Protein AF-A0A6A5W664-F1 (afdb_monomer)

Foldseek 3Di:
DDDDDDPPPPVVVVVVVVPPPPDDDDDDDDDDPPPPPPDDDADWDWDDDPDPPDDGDTDRDQPACDPVRRNDDDDAAQVFLVVLLVVLLVVLVVQVVDPVSPPDAAEGEGHQQAQVSQVSSVVSRHPHYDDDVNCVVVNPVSVVRNVVVVVVVVVVD

Organism: NCBI:txid1392246

Mean predicted aligned error: 16.08 Å

Nearest PDB structures (foldseek):
  5ksw-assembly1_A  TM=7.697E-01  e=9.340E-05  Lactococcus lactis
  3zws-assembly1_A  TM=8.652E-01  e=6.036E-04  Homo sapiens
  5ue9-assembly1_A  TM=7.724E-01  e=1.592E-04  Lactococcus lactis subsp. lactis
  1ep3-assembly1_A  TM=8.061E-01  e=7.880E-04  Lactococcus lactis
  1ep2-assembly1_A-2  TM=7.799E-01  e=1.640E-03  Lactococcus lactis

InterPro domains:
  IPR005720 Dihydroorotate dehydrogenase, catalytic [PF01180] (70-151)
  IPR013785 Aldolase-type TIM barrel [G3DSA:3.20.20.70] (77-152)
  IPR023359 Dihydroorotate dehydrogenase A, chain A, domain 2 [G3DSA:2.30.26.10] (63-76)
  IPR050074 Dihydroorotate dehydrogenase [PTHR48109] (63-154)

pLDDT: mean 72.1, std 23.87, range [28.38, 98.12]

Sequence (157 aa):
MCSVNSEHRSLFFIAKIQLTIFLIPHSTPRIPLITSSLLLTPTLEKIPPPLPNEKPWEVFHHTLNSANGTGLGGLAGAPLHPLALGNVFTIKGMLFQYSELEHVQIIGVGGAEDAEGYQRMRAVGAAAVGVGTALGRKGVKVFEEIAQVLEQDAQTK

Structure (mmCIF, N/CA/C/O backbone):
data_AF-A0A6A5W664-F1
#
_entry.id   AF-A0A6A5W664-F1
#
loop_
_atom_site.group_PDB
_atom_site.id
_atom_site.type_symbol
_atom_site.label_atom_id
_atom_site.label_alt_id
_atom_site.label_comp_id
_atom_site.label_asym_id
_atom_site.label_entity_id
_atom_site.label_seq_id
_atom_site.pdbx_PDB_ins_code
_atom_site.Cartn_x
_atom_site.Cartn_y
_atom_site.Cartn_z
_atom_site.occupancy
_atom_site.B_iso_or_equiv
_atom_site.auth_seq_id
_atom_site.auth_comp_id
_atom_site.auth_asym_id
_atom_site.auth_atom_id
_atom_site.pdbx_PDB_model_num
ATOM 1 N N . MET A 1 1 ? -20.523 -33.164 -4.844 1.00 34.94 1 MET A N 1
ATOM 2 C CA . MET A 1 1 ? -20.719 -31.813 -4.276 1.00 34.94 1 MET A CA 1
ATOM 3 C C . MET A 1 1 ? -19.508 -30.972 -4.645 1.00 34.94 1 MET A C 1
ATOM 5 O O . MET A 1 1 ? -18.503 -31.039 -3.957 1.00 34.94 1 MET A O 1
ATOM 9 N N . CYS A 1 2 ? -19.578 -30.255 -5.767 1.00 28.38 2 CYS A N 1
ATOM 10 C CA . CYS A 1 2 ? -18.580 -29.259 -6.163 1.00 28.38 2 CYS A CA 1
ATOM 11 C C . CYS A 1 2 ? -19.253 -27.890 -6.055 1.00 28.38 2 CYS A C 1
ATOM 13 O O . CYS A 1 2 ? -20.291 -27.684 -6.682 1.00 28.38 2 CYS A O 1
ATOM 15 N N . SER A 1 3 ? -18.702 -26.989 -5.240 1.00 30.91 3 SER A N 1
ATOM 16 C CA . SER A 1 3 ? -19.181 -25.611 -5.119 1.00 30.91 3 SER A CA 1
ATOM 17 C C . SER A 1 3 ? -18.217 -24.696 -5.863 1.00 30.91 3 SER A C 1
ATOM 19 O O . SER A 1 3 ? -17.113 -24.421 -5.402 1.00 30.91 3 SER A O 1
ATOM 21 N N . VAL A 1 4 ? -18.641 -24.278 -7.051 1.00 44.00 4 VAL A N 1
ATOM 22 C CA . VAL A 1 4 ? -18.021 -23.231 -7.863 1.00 44.00 4 VAL A CA 1
ATOM 23 C C . VAL A 1 4 ? -18.843 -21.968 -7.623 1.00 44.00 4 VAL A C 1
ATOM 25 O O . VAL A 1 4 ? -19.999 -21.945 -8.033 1.00 44.00 4 VAL A O 1
ATOM 28 N N . ASN A 1 5 ? -18.293 -20.950 -6.944 1.00 39.00 5 ASN A N 1
ATOM 29 C CA . ASN A 1 5 ? -18.659 -19.532 -7.139 1.00 39.00 5 ASN A CA 1
ATOM 30 C C . ASN A 1 5 ? -17.917 -18.593 -6.165 1.00 39.00 5 ASN A C 1
ATOM 32 O O . ASN A 1 5 ? -18.401 -18.317 -5.070 1.00 39.00 5 ASN A O 1
ATOM 36 N N . SER A 1 6 ? -16.770 -18.049 -6.583 1.00 43.09 6 SER A N 1
ATOM 37 C CA . SER A 1 6 ? -16.088 -16.943 -5.877 1.00 43.09 6 SER A CA 1
ATOM 38 C C . SER A 1 6 ? -15.563 -15.842 -6.817 1.00 43.09 6 SER A C 1
ATOM 40 O O . SER A 1 6 ? -15.295 -14.729 -6.377 1.00 43.09 6 SER A O 1
ATOM 42 N N . GLU A 1 7 ? -15.489 -16.093 -8.125 1.00 46.00 7 GLU A N 1
ATOM 43 C CA . GLU A 1 7 ? -14.810 -15.195 -9.075 1.00 46.00 7 GLU A CA 1
ATOM 44 C C . GLU A 1 7 ? -15.703 -14.050 -9.599 1.00 46.00 7 GLU A C 1
ATOM 46 O O . GLU A 1 7 ? -15.216 -12.987 -9.974 1.00 46.00 7 GLU A O 1
ATOM 51 N N . HIS A 1 8 ? -17.034 -14.186 -9.560 1.00 40.62 8 HIS A N 1
ATOM 52 C CA . HIS A 1 8 ? -17.930 -13.200 -10.187 1.00 40.62 8 HIS A CA 1
ATOM 53 C C . HIS A 1 8 ? -18.266 -11.966 -9.333 1.00 40.62 8 HIS A C 1
ATOM 55 O O . HIS A 1 8 ? -18.878 -11.022 -9.837 1.00 40.62 8 HIS A O 1
ATOM 61 N N . ARG A 1 9 ? -17.868 -11.924 -8.053 1.00 44.47 9 ARG A N 1
ATOM 62 C CA . ARG A 1 9 ? -18.194 -10.796 -7.156 1.00 44.47 9 ARG A CA 1
ATOM 63 C C . ARG A 1 9 ? -17.168 -9.663 -7.177 1.00 44.47 9 ARG A C 1
ATOM 65 O O . ARG A 1 9 ? -17.540 -8.525 -6.907 1.00 44.47 9 ARG A O 1
ATOM 72 N N . SER A 1 10 ? -15.919 -9.946 -7.546 1.00 41.22 10 SER A N 1
ATOM 73 C CA . SER A 1 10 ? -14.844 -8.944 -7.521 1.00 41.22 10 SER A CA 1
ATOM 74 C C . SER A 1 10 ? -14.950 -7.948 -8.686 1.00 41.22 10 SER A C 1
ATOM 76 O O . SER A 1 10 ? -14.864 -6.736 -8.489 1.00 41.22 10 SER A O 1
ATOM 78 N N . LEU A 1 11 ? -15.281 -8.428 -9.893 1.00 38.19 11 LEU A N 1
ATOM 79 C CA . LEU A 1 11 ? -15.437 -7.565 -11.073 1.00 38.19 11 LEU A CA 1
ATOM 80 C C . LEU A 1 11 ? -16.649 -6.619 -10.986 1.00 38.19 11 LEU A C 1
ATOM 82 O O . LEU A 1 11 ? -16.582 -5.483 -11.453 1.00 38.19 11 LEU A O 1
ATOM 86 N N . PHE A 1 12 ? -17.741 -7.048 -10.341 1.00 33.38 12 PHE A N 1
ATOM 87 C CA . PHE A 1 12 ? -18.920 -6.198 -10.129 1.00 33.38 12 PHE A CA 1
ATOM 88 C C . PHE A 1 12 ? -18.669 -5.059 -9.129 1.00 33.38 12 PHE A C 1
ATOM 90 O O . PHE A 1 12 ? -19.356 -4.038 -9.183 1.00 33.38 12 PHE A O 1
ATOM 97 N N . PHE A 1 13 ? -17.686 -5.205 -8.236 1.00 44.28 13 PHE A N 1
ATOM 98 C CA . PHE A 1 13 ? -17.347 -4.182 -7.248 1.00 44.28 13 PHE A CA 1
ATOM 99 C C . PHE A 1 13 ? -16.523 -3.046 -7.870 1.00 44.28 13 PHE A C 1
ATOM 101 O O . PHE A 1 13 ? -16.791 -1.875 -7.606 1.00 44.28 13 PHE A O 1
ATOM 108 N N . ILE A 1 14 ? -15.605 -3.377 -8.785 1.00 44.69 14 ILE A N 1
ATOM 109 C CA . ILE A 1 14 ? -14.772 -2.393 -9.496 1.00 44.69 14 ILE A CA 1
ATOM 110 C C . ILE A 1 14 ? -15.635 -1.488 -10.395 1.00 44.69 14 ILE A C 1
ATOM 112 O O . ILE A 1 14 ? -15.430 -0.277 -10.428 1.00 44.69 14 ILE A O 1
ATOM 116 N N . ALA A 1 15 ? -16.663 -2.037 -11.054 1.00 33.03 15 ALA A N 1
ATOM 117 C CA . ALA A 1 15 ? -17.538 -1.261 -11.940 1.00 33.03 15 ALA A CA 1
ATOM 118 C C . ALA A 1 15 ? -18.511 -0.316 -11.201 1.00 33.03 15 ALA A C 1
ATOM 120 O O . ALA A 1 15 ? -18.949 0.683 -11.768 1.00 33.03 15 ALA A O 1
ATOM 121 N N . LYS A 1 16 ? -18.845 -0.591 -9.931 1.00 32.78 16 LYS A N 1
ATOM 122 C CA . LYS A 1 16 ? -19.784 0.236 -9.147 1.00 32.78 16 LYS A CA 1
ATOM 123 C C . LYS A 1 16 ? -19.132 1.453 -8.485 1.00 32.78 16 LYS A C 1
ATOM 125 O O . LYS A 1 16 ? -19.827 2.419 -8.182 1.00 32.78 16 LYS A O 1
ATOM 130 N N . ILE A 1 17 ? -17.814 1.429 -8.291 1.00 42.69 17 ILE A N 1
ATOM 131 C CA . ILE A 1 17 ? -17.057 2.520 -7.657 1.00 42.69 17 ILE A CA 1
ATOM 132 C C . ILE A 1 17 ? -17.009 3.772 -8.552 1.00 42.69 17 ILE A C 1
ATOM 134 O O . ILE A 1 17 ? -16.945 4.886 -8.039 1.00 42.69 17 ILE A O 1
ATOM 138 N N . GLN A 1 18 ? -17.149 3.621 -9.874 1.00 35.78 18 GLN A N 1
ATOM 139 C CA . GLN A 1 18 ? -17.065 4.750 -10.804 1.00 35.78 18 GLN A CA 1
ATOM 140 C C . GLN A 1 18 ? -18.327 5.637 -10.841 1.00 35.78 18 GLN A C 1
ATOM 142 O O . GLN A 1 18 ? -18.252 6.761 -11.329 1.00 35.78 18 GLN A O 1
ATOM 147 N N . LEU A 1 19 ? -19.478 5.180 -10.323 1.00 35.91 19 LEU A N 1
ATOM 148 C CA . LEU A 1 19 ? -20.761 5.877 -10.524 1.00 35.91 19 LEU A CA 1
ATOM 149 C C . LEU A 1 19 ? -21.307 6.625 -9.292 1.00 35.91 19 LEU A C 1
ATOM 151 O O . LEU A 1 19 ? -22.278 7.363 -9.417 1.00 35.91 19 LEU A O 1
ATOM 155 N N . THR A 1 20 ? -20.677 6.523 -8.118 1.00 35.59 20 THR A N 1
ATOM 156 C CA . THR A 1 20 ? -21.214 7.133 -6.876 1.00 35.59 20 THR A CA 1
ATOM 157 C C . THR A 1 20 ? -20.499 8.426 -6.455 1.00 35.59 20 THR A C 1
ATOM 159 O O . THR A 1 20 ? -20.805 8.995 -5.414 1.00 35.59 20 THR A O 1
ATOM 162 N N . ILE A 1 21 ? -19.581 8.958 -7.269 1.00 41.62 21 ILE A N 1
ATOM 163 C CA . ILE A 1 21 ? -18.867 10.216 -6.961 1.00 41.62 21 ILE A CA 1
ATOM 164 C C . ILE A 1 21 ? -19.710 11.474 -7.275 1.00 41.62 21 ILE A C 1
ATOM 166 O O . ILE A 1 21 ? -19.321 12.579 -6.912 1.00 41.62 21 ILE A O 1
ATOM 170 N N . PHE A 1 22 ? -20.897 11.349 -7.883 1.00 38.69 22 PHE A N 1
ATOM 171 C CA . PHE A 1 22 ? -21.638 12.523 -8.370 1.00 38.69 22 PHE A CA 1
ATOM 172 C C . PHE A 1 22 ? -22.765 13.065 -7.476 1.00 38.69 22 PHE A C 1
ATOM 174 O O . PHE A 1 22 ? -23.462 13.977 -7.907 1.00 38.69 22 PHE A O 1
ATOM 181 N N . LEU A 1 23 ? -22.982 12.574 -6.250 1.00 39.62 23 LEU A N 1
ATOM 182 C CA . LEU A 1 23 ? -24.131 13.051 -5.463 1.00 39.62 23 LEU A CA 1
ATOM 183 C C . LEU A 1 23 ? -23.864 13.131 -3.952 1.00 39.62 23 LEU A C 1
ATOM 185 O O . LEU A 1 23 ? -24.348 12.304 -3.188 1.00 39.62 23 LEU A O 1
ATOM 189 N N . ILE A 1 24 ? -23.145 14.164 -3.501 1.00 41.28 24 ILE A N 1
ATOM 190 C CA . ILE A 1 24 ? -23.282 14.651 -2.117 1.00 41.28 24 ILE A CA 1
ATOM 191 C C . ILE A 1 24 ? -23.386 16.188 -2.1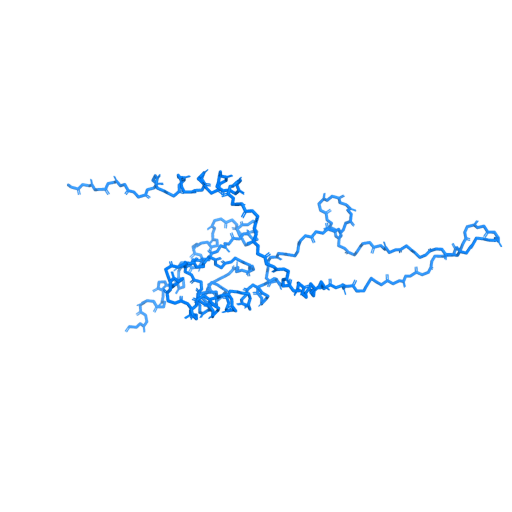33 1.00 41.28 24 ILE A C 1
ATOM 193 O O . ILE A 1 24 ? -22.501 16.849 -2.681 1.00 41.28 24 ILE A O 1
ATOM 197 N N . PRO A 1 25 ? -24.467 16.772 -1.576 1.00 37.78 25 PRO A N 1
ATOM 198 C CA . PRO A 1 25 ? -24.698 18.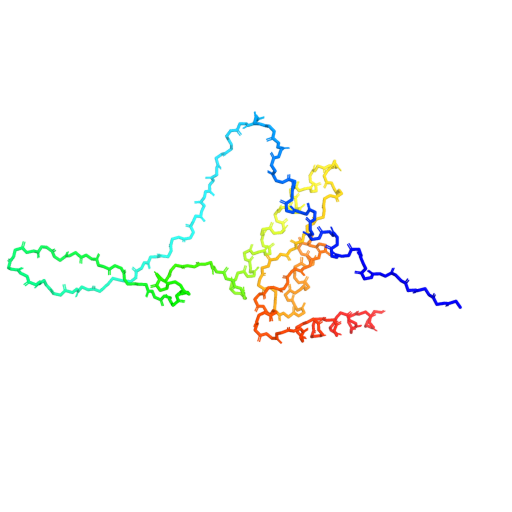208 -1.572 1.00 37.78 25 PRO A CA 1
ATOM 199 C C . PRO A 1 25 ? -23.795 18.946 -0.574 1.00 37.78 25 PRO A C 1
ATOM 201 O O . PRO A 1 25 ? -23.406 18.455 0.482 1.00 37.78 25 PRO A O 1
ATOM 204 N N . HIS A 1 26 ? -23.491 20.173 -0.971 1.00 47.22 26 HIS A N 1
ATOM 205 C CA . HIS A 1 26 ? -22.569 21.140 -0.398 1.00 47.22 26 HIS A CA 1
ATOM 206 C C . HIS A 1 26 ? -23.083 21.747 0.920 1.00 47.22 26 HIS A C 1
ATOM 208 O O . HIS A 1 26 ? -23.999 22.561 0.872 1.00 47.22 26 HIS A O 1
ATOM 214 N N . SER A 1 27 ? -22.461 21.438 2.069 1.00 48.03 27 SER A N 1
ATOM 215 C CA . SER A 1 27 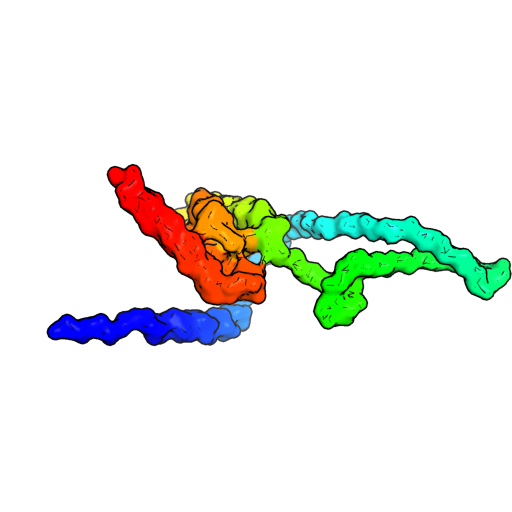? -22.358 22.364 3.221 1.00 48.03 27 SER A CA 1
ATOM 216 C C . SER A 1 27 ? -21.554 21.781 4.398 1.00 48.03 27 SER A C 1
ATOM 218 O O . SER A 1 27 ? -22.143 21.143 5.265 1.00 48.03 27 SER A O 1
ATOM 220 N N . THR A 1 28 ? -20.255 22.091 4.508 1.00 37.25 28 THR A N 1
ATOM 221 C CA . THR A 1 28 ? -19.515 22.141 5.793 1.00 37.25 28 THR A CA 1
ATOM 222 C C . THR A 1 28 ? -18.275 23.054 5.696 1.00 37.25 28 THR A C 1
ATOM 224 O O . THR A 1 28 ? -17.768 23.292 4.596 1.00 37.25 28 THR A O 1
ATOM 227 N N . PRO A 1 29 ? -17.830 23.656 6.821 1.00 40.59 29 PRO A N 1
ATOM 228 C CA . PRO A 1 29 ? -16.961 24.833 6.833 1.00 40.59 29 PRO A CA 1
ATOM 229 C C . PRO A 1 29 ? -15.479 24.521 6.576 1.00 40.59 29 PRO A C 1
ATOM 231 O O . PRO A 1 29 ? -14.967 23.460 6.919 1.00 40.59 29 PRO A O 1
ATOM 234 N N . ARG A 1 30 ? -14.794 25.510 5.985 1.00 45.38 30 ARG A N 1
ATOM 235 C CA . ARG A 1 30 ? -13.365 25.531 5.635 1.00 45.38 30 ARG A CA 1
ATOM 236 C C . ARG A 1 30 ? -12.467 25.169 6.825 1.00 45.38 30 ARG A C 1
ATOM 238 O O . ARG A 1 30 ? -12.210 26.004 7.687 1.00 45.38 30 ARG A O 1
ATOM 245 N N . ILE A 1 31 ? -11.932 23.954 6.800 1.00 47.50 31 ILE A N 1
ATOM 246 C CA . ILE A 1 31 ? -10.735 23.550 7.546 1.00 47.50 31 ILE A CA 1
ATOM 247 C C . ILE A 1 31 ? -9.525 23.961 6.687 1.00 47.50 31 ILE A C 1
ATOM 249 O O . ILE A 1 31 ? -9.548 23.724 5.474 1.00 47.50 31 ILE A O 1
ATOM 253 N N . PRO A 1 32 ? -8.487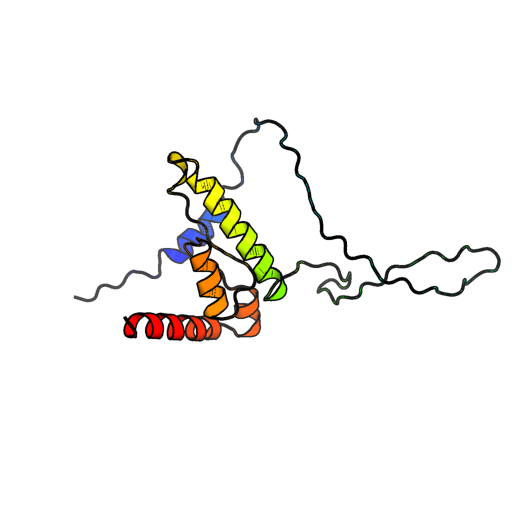 24.608 7.244 1.00 37.81 32 PRO A N 1
ATOM 254 C CA . PRO A 1 32 ? -7.332 25.025 6.463 1.00 37.81 32 PRO A CA 1
ATOM 255 C C . PRO A 1 32 ? -6.554 23.782 6.018 1.00 37.81 32 PRO A C 1
ATOM 257 O O . PRO A 1 32 ? -5.941 23.093 6.831 1.00 37.81 32 PRO A O 1
ATOM 260 N N . LEU A 1 33 ? -6.574 23.492 4.714 1.00 37.12 33 LEU A N 1
ATOM 261 C CA . LEU A 1 33 ? -5.624 22.569 4.101 1.00 37.12 33 LEU A CA 1
ATOM 262 C C . LEU A 1 33 ? -4.226 23.182 4.252 1.00 37.12 33 LEU A C 1
ATOM 264 O O . LEU A 1 33 ? -3.843 24.073 3.492 1.00 37.12 33 LEU A O 1
ATOM 268 N N . ILE A 1 34 ? -3.449 22.698 5.218 1.00 42.97 34 ILE A N 1
ATOM 269 C CA . ILE A 1 34 ? -1.995 22.849 5.189 1.00 42.97 34 ILE A CA 1
ATOM 270 C C . ILE A 1 34 ? -1.516 21.910 4.083 1.00 42.97 34 ILE A C 1
ATOM 272 O O . ILE A 1 34 ? -1.225 20.737 4.300 1.00 42.97 34 ILE A O 1
ATOM 276 N N . THR A 1 35 ? -1.529 22.423 2.855 1.00 42.53 35 THR A N 1
ATOM 277 C CA . THR A 1 35 ? -0.938 21.754 1.702 1.00 42.53 35 THR A CA 1
ATOM 278 C C . THR A 1 35 ? 0.579 21.871 1.830 1.00 42.53 35 THR A C 1
ATOM 280 O O . THR A 1 35 ? 1.210 22.794 1.322 1.00 42.53 35 THR A O 1
ATOM 283 N N . SER A 1 36 ? 1.193 20.954 2.571 1.00 41.16 36 SER A N 1
ATOM 284 C CA . SER A 1 36 ? 2.642 20.762 2.530 1.00 41.16 36 SER A CA 1
ATOM 285 C C . SER A 1 36 ? 3.003 20.093 1.203 1.00 41.16 36 SER A C 1
ATOM 287 O O . SER A 1 36 ? 3.254 18.893 1.135 1.00 41.16 36 SER A O 1
ATOM 289 N N . SER A 1 37 ? 2.979 20.874 0.122 1.00 43.78 37 SER A N 1
ATOM 290 C CA . SER A 1 37 ? 3.551 20.465 -1.157 1.00 43.78 37 SER A CA 1
ATOM 291 C C . SER A 1 37 ? 5.067 20.373 -0.996 1.00 43.78 37 SER A C 1
ATOM 293 O O . SER A 1 37 ? 5.719 21.371 -0.693 1.00 43.78 37 SER A O 1
ATOM 295 N N . LEU A 1 38 ? 5.631 19.179 -1.203 1.00 41.34 38 LEU A N 1
ATOM 296 C CA . LEU A 1 38 ? 7.068 19.000 -1.407 1.00 41.34 38 LEU A CA 1
ATOM 297 C C . LEU A 1 38 ? 7.495 19.805 -2.644 1.00 41.34 38 LEU A C 1
ATOM 299 O O . LEU A 1 38 ? 7.308 19.365 -3.777 1.00 41.34 38 LEU A O 1
ATOM 303 N N . LEU A 1 39 ? 8.069 20.985 -2.430 1.00 37.59 39 LEU A N 1
ATOM 304 C CA . LEU A 1 39 ? 8.760 21.740 -3.467 1.00 37.59 39 LEU A CA 1
ATOM 305 C C . LEU A 1 39 ? 10.216 21.263 -3.500 1.00 37.59 39 LEU A C 1
ATOM 307 O O . LEU A 1 39 ? 11.013 21.630 -2.640 1.00 37.59 39 LEU A O 1
ATOM 311 N N . LEU A 1 40 ? 10.557 20.418 -4.478 1.00 37.66 40 LEU A N 1
ATOM 312 C CA . LEU A 1 40 ? 11.955 20.198 -4.839 1.00 37.66 40 LEU A CA 1
ATOM 313 C C . LEU A 1 40 ? 12.488 21.493 -5.460 1.00 37.66 40 LEU A C 1
ATOM 315 O O . LEU A 1 40 ? 11.932 21.983 -6.442 1.00 37.66 40 LEU A O 1
ATOM 319 N N . THR A 1 41 ? 13.550 22.049 -4.886 1.00 41.66 41 THR A N 1
ATOM 320 C CA . THR A 1 41 ? 14.286 23.178 -5.458 1.00 41.66 41 THR A CA 1
ATOM 321 C C . THR A 1 41 ? 15.065 22.705 -6.692 1.00 41.66 41 THR A C 1
ATOM 323 O O . THR A 1 41 ? 15.949 21.857 -6.556 1.00 41.66 41 THR A O 1
ATOM 326 N N . PRO A 1 42 ? 14.764 23.206 -7.902 1.00 46.91 42 PRO A N 1
ATOM 327 C CA . PRO A 1 42 ? 15.514 22.840 -9.100 1.00 46.91 42 PRO A CA 1
ATOM 328 C C . PRO A 1 42 ? 16.935 23.430 -9.078 1.00 46.91 42 PRO A C 1
ATOM 330 O O . PRO A 1 42 ? 17.159 24.547 -8.610 1.00 46.91 42 PRO A O 1
ATOM 333 N N . THR A 1 43 ? 17.904 22.666 -9.591 1.00 45.09 43 THR A N 1
ATOM 334 C CA . THR A 1 43 ? 19.303 23.089 -9.755 1.00 45.09 43 THR A CA 1
ATOM 335 C C . THR A 1 43 ? 19.427 24.058 -10.937 1.00 45.09 43 THR A C 1
ATOM 337 O O . THR A 1 43 ? 18.858 23.822 -11.999 1.00 45.09 43 THR A O 1
ATOM 340 N N . LEU A 1 44 ? 20.150 25.161 -10.732 1.00 42.19 44 LEU A N 1
ATOM 341 C CA . LEU A 1 44 ? 20.227 26.323 -11.622 1.00 42.19 44 LEU A CA 1
ATOM 342 C C . LEU A 1 44 ? 21.616 26.378 -12.268 1.00 42.19 44 LEU A C 1
ATOM 344 O O . LEU A 1 44 ? 22.616 26.464 -11.557 1.00 42.19 44 LEU A O 1
ATOM 348 N N . GLU A 1 45 ? 21.685 26.363 -13.600 1.00 49.69 45 GLU A N 1
ATOM 349 C CA . GLU A 1 45 ? 22.926 26.599 -14.346 1.00 49.69 45 GLU A CA 1
ATOM 350 C C . GLU A 1 45 ? 22.744 27.782 -15.314 1.00 49.69 45 GLU A C 1
ATOM 352 O O . GLU A 1 45 ? 21.702 27.940 -15.949 1.00 49.69 45 GLU A O 1
ATOM 357 N N . LYS A 1 46 ? 23.738 28.677 -15.362 1.00 41.38 46 LYS A N 1
ATOM 358 C CA . LYS A 1 46 ? 23.670 29.977 -16.050 1.00 41.38 46 LYS A CA 1
ATOM 359 C C . LYS A 1 46 ? 24.066 29.835 -17.524 1.00 41.38 46 LYS A C 1
ATOM 361 O O . LYS A 1 46 ? 25.222 29.542 -17.813 1.00 41.38 46 LYS A O 1
ATOM 366 N N . ILE A 1 47 ? 23.153 30.125 -18.451 1.00 51.94 47 ILE A N 1
ATOM 367 C CA . ILE A 1 47 ? 23.452 30.184 -19.894 1.00 51.94 47 ILE A CA 1
ATOM 368 C C . ILE A 1 47 ? 23.922 31.608 -20.269 1.00 51.94 47 ILE A C 1
ATOM 370 O O . ILE A 1 47 ? 23.342 32.583 -19.778 1.00 51.94 47 ILE A O 1
ATOM 374 N N . PRO A 1 48 ? 24.961 31.775 -21.116 1.00 56.44 48 PRO A N 1
ATOM 375 C CA . PRO A 1 48 ? 25.398 33.092 -21.582 1.00 56.44 48 PRO A CA 1
ATOM 376 C C . PRO A 1 48 ? 24.375 33.747 -22.541 1.00 56.44 48 PRO A C 1
ATOM 378 O O . PRO A 1 48 ? 23.742 33.049 -23.334 1.00 56.44 48 PRO A O 1
ATOM 381 N N . PRO A 1 49 ? 24.194 35.082 -22.483 1.00 57.38 49 PRO A N 1
ATOM 382 C CA . PRO A 1 49 ? 23.116 35.786 -23.182 1.00 57.38 49 PRO A CA 1
ATOM 383 C C . PRO A 1 49 ? 23.339 35.888 -24.707 1.00 57.38 49 PRO A C 1
ATOM 385 O O . PRO A 1 49 ? 24.470 36.125 -25.137 1.00 57.38 49 PRO A O 1
ATOM 388 N N . PRO A 1 50 ? 22.275 35.775 -25.531 1.00 61.38 50 PRO A N 1
ATOM 389 C CA . PRO A 1 50 ? 22.383 35.803 -26.992 1.00 61.38 50 PRO A CA 1
ATOM 390 C C . PRO A 1 50 ? 22.473 37.213 -27.607 1.00 61.38 50 PRO A C 1
ATOM 392 O O . PRO A 1 50 ? 22.822 37.322 -28.781 1.00 61.38 50 PRO A O 1
ATOM 395 N N . LEU A 1 51 ? 22.201 38.296 -26.862 1.00 62.25 51 LEU A N 1
ATOM 396 C CA . LEU A 1 51 ? 22.221 39.674 -27.382 1.00 62.25 51 LEU A CA 1
ATOM 397 C C . LEU A 1 51 ? 22.748 40.700 -26.350 1.00 62.25 51 LEU A C 1
ATOM 399 O O . LEU A 1 51 ? 22.605 40.478 -25.146 1.00 62.25 51 LEU A O 1
ATOM 403 N N . PRO A 1 52 ? 23.328 41.846 -26.784 1.00 62.28 52 PRO A N 1
ATOM 404 C CA . PRO A 1 52 ? 24.154 42.727 -25.939 1.00 62.28 52 PRO A CA 1
ATOM 405 C C . PRO A 1 52 ? 23.421 43.442 -24.794 1.00 62.28 52 PRO A C 1
ATOM 407 O O . PRO A 1 52 ? 24.061 44.126 -24.003 1.00 62.28 52 PRO A O 1
ATOM 410 N N . ASN A 1 53 ? 22.095 43.321 -24.714 1.00 60.03 53 ASN A N 1
ATOM 411 C CA . ASN A 1 53 ? 21.262 44.013 -23.729 1.00 60.03 53 ASN A CA 1
ATOM 412 C C . ASN A 1 53 ? 20.180 43.115 -23.109 1.00 60.03 53 ASN A C 1
ATOM 414 O O . ASN A 1 53 ? 19.272 43.606 -22.436 1.00 60.03 53 ASN A O 1
ATOM 418 N N . GLU A 1 54 ? 20.257 41.802 -23.328 1.00 59.12 54 GLU A N 1
ATOM 419 C CA . GLU A 1 54 ? 19.273 40.862 -22.801 1.00 59.12 54 GLU A CA 1
ATOM 420 C C . GLU A 1 54 ? 19.749 40.287 -21.473 1.00 59.12 54 GLU A C 1
ATOM 422 O O . GLU A 1 54 ? 20.824 39.694 -21.361 1.00 59.12 54 GLU A O 1
ATOM 427 N N . LYS A 1 55 ? 18.937 40.492 -20.435 1.00 53.47 55 LYS A N 1
ATOM 428 C CA . LYS A 1 55 ? 19.191 39.929 -19.114 1.00 53.47 55 LYS A CA 1
ATOM 429 C C . LYS A 1 55 ? 19.030 38.404 -19.219 1.00 53.47 55 LYS A C 1
ATOM 431 O O . LYS A 1 55 ? 17.974 37.971 -19.683 1.00 53.47 55 LYS A O 1
ATOM 436 N N . PRO A 1 56 ? 20.022 37.593 -18.804 1.00 56.97 56 PRO A N 1
ATOM 437 C CA . PRO A 1 56 ? 19.878 36.142 -18.799 1.00 56.97 56 PRO A CA 1
ATOM 438 C C . PRO A 1 56 ? 18.625 35.761 -18.009 1.00 56.97 56 PRO A C 1
ATOM 440 O O . PRO A 1 56 ? 18.478 36.170 -16.855 1.00 56.97 56 PRO A O 1
ATOM 443 N N . TRP A 1 57 ? 17.710 35.032 -18.637 1.00 57.94 57 TRP A N 1
ATOM 444 C CA . TRP A 1 57 ? 16.557 34.452 -17.962 1.00 57.94 57 TRP A CA 1
ATOM 445 C C . TRP A 1 57 ? 16.905 33.019 -17.562 1.00 57.94 57 TRP A C 1
ATOM 447 O O . TRP A 1 57 ? 17.544 32.281 -18.309 1.00 57.94 57 TRP A O 1
ATOM 457 N N . GLU A 1 58 ? 16.540 32.654 -16.339 1.00 59.00 58 GLU A N 1
ATOM 458 C CA . GLU A 1 58 ? 16.824 31.339 -15.776 1.00 59.00 58 GLU A CA 1
ATOM 459 C C . GLU A 1 58 ? 15.784 30.338 -16.280 1.00 59.00 58 GLU A C 1
ATOM 461 O O . GLU A 1 58 ? 14.578 30.547 -16.127 1.00 59.00 58 GLU A O 1
ATOM 466 N N . VAL A 1 59 ? 16.252 29.251 -16.895 1.00 63.31 59 VAL A N 1
ATOM 467 C CA . VAL A 1 59 ? 15.397 28.164 -17.386 1.00 63.31 59 VAL A CA 1
ATOM 468 C C . VAL A 1 59 ? 15.606 26.971 -16.482 1.00 63.31 59 VAL A C 1
ATOM 470 O O . VAL A 1 59 ? 16.696 26.409 -16.428 1.00 63.31 59 VAL A O 1
ATOM 473 N N . PHE A 1 60 ? 14.564 26.561 -15.769 1.00 66.75 60 PHE A N 1
ATOM 474 C CA . PHE A 1 60 ? 14.615 25.311 -15.026 1.00 66.75 60 PHE A CA 1
ATOM 475 C C . PHE A 1 60 ? 14.456 24.147 -16.002 1.00 66.75 60 PHE A C 1
ATOM 477 O O . PHE A 1 60 ? 13.416 23.996 -16.645 1.00 66.75 60 PHE A O 1
ATOM 484 N N . HIS A 1 61 ? 15.495 23.325 -16.120 1.00 68.25 61 HIS A N 1
ATOM 485 C CA . HIS A 1 61 ? 15.422 22.080 -16.871 1.00 68.25 61 HIS A CA 1
ATOM 486 C C . HIS A 1 61 ? 14.839 20.983 -15.987 1.00 68.25 61 HIS A C 1
ATOM 488 O O . HIS A 1 61 ? 15.171 20.860 -14.808 1.00 68.25 61 HIS A O 1
ATOM 494 N N . HIS A 1 62 ? 13.955 20.172 -16.558 1.00 68.06 62 HIS A N 1
ATOM 495 C CA . HIS A 1 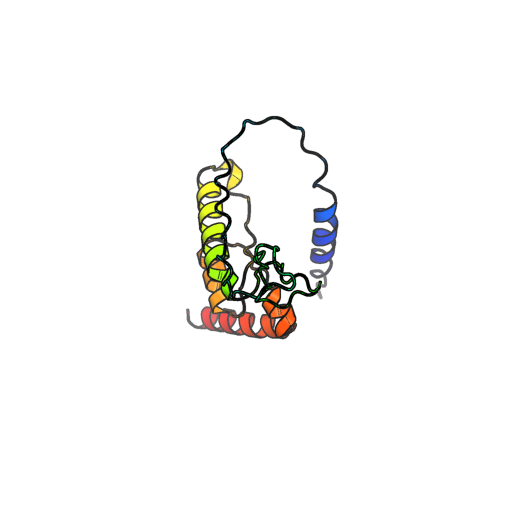62 ? 13.414 19.036 -15.840 1.00 68.06 62 HIS A CA 1
ATOM 496 C C . HIS A 1 62 ? 14.481 17.948 -15.683 1.00 68.06 62 HIS A C 1
ATOM 498 O O . HIS A 1 62 ? 15.097 17.519 -16.653 1.00 68.06 62 HIS A O 1
ATOM 504 N N . THR A 1 63 ? 14.694 17.477 -14.456 1.00 72.56 63 THR A N 1
ATOM 505 C CA . THR A 1 63 ? 15.683 16.422 -14.165 1.00 72.56 63 THR A CA 1
ATOM 506 C C . THR A 1 63 ? 15.118 15.012 -14.372 1.00 72.56 63 THR A C 1
ATOM 508 O O . THR A 1 63 ? 15.869 14.044 -14.439 1.00 72.56 63 THR A O 1
ATOM 511 N N . LEU A 1 64 ? 13.791 14.873 -14.461 1.00 69.38 64 LEU A N 1
ATOM 512 C CA . LEU A 1 64 ? 13.114 13.587 -14.614 1.00 69.38 64 LEU A CA 1
ATOM 513 C C . LEU A 1 64 ? 12.555 13.423 -16.021 1.00 69.38 64 LEU A C 1
ATOM 515 O O . LEU A 1 64 ? 11.896 14.314 -16.545 1.00 69.38 64 LEU A O 1
ATOM 519 N N . ASN A 1 65 ? 12.728 12.234 -16.592 1.00 69.62 65 ASN A N 1
ATOM 520 C CA . ASN A 1 65 ? 12.006 11.848 -17.796 1.00 69.62 65 ASN A CA 1
ATOM 521 C C . ASN A 1 65 ? 10.560 11.505 -17.420 1.00 69.62 65 ASN A C 1
ATOM 523 O O . ASN A 1 65 ? 10.309 10.534 -16.707 1.00 69.62 65 ASN A O 1
ATOM 527 N N . SER A 1 66 ? 9.609 12.307 -17.897 1.00 73.81 66 SER A N 1
ATOM 528 C CA . SER A 1 66 ? 8.176 12.017 -17.782 1.00 73.81 66 SER A CA 1
ATOM 529 C C . SER A 1 66 ? 7.630 11.497 -19.106 1.00 73.81 66 SER A C 1
ATOM 531 O O . SER A 1 66 ? 8.127 11.858 -20.172 1.00 73.81 66 SER A O 1
ATOM 533 N N . ALA A 1 67 ? 6.564 10.697 -19.047 1.00 68.94 67 ALA A N 1
ATOM 534 C CA . ALA A 1 67 ? 5.902 10.134 -20.223 1.00 68.94 67 ALA A CA 1
ATOM 535 C C . ALA A 1 67 ? 5.421 11.202 -21.228 1.00 68.94 67 ALA A C 1
ATOM 537 O O . ALA A 1 67 ? 5.312 10.915 -22.414 1.00 68.94 67 ALA A O 1
ATOM 538 N N . ASN A 1 68 ? 5.155 12.430 -20.770 1.00 72.19 68 ASN A N 1
ATOM 539 C CA . ASN A 1 68 ? 4.748 13.558 -21.615 1.00 72.19 68 ASN A CA 1
ATOM 540 C C . ASN A 1 68 ? 5.897 14.534 -21.951 1.00 72.19 68 ASN A C 1
ATOM 542 O O . ASN A 1 68 ? 5.637 15.613 -22.475 1.00 72.19 68 ASN A O 1
ATOM 546 N N . GLY A 1 69 ? 7.148 14.205 -21.603 1.00 70.56 69 GLY A N 1
ATOM 547 C CA . GLY A 1 69 ? 8.325 15.034 -21.892 1.00 70.56 69 GLY A CA 1
ATOM 548 C C . GLY A 1 69 ? 8.431 16.340 -21.092 1.00 70.56 69 GLY A C 1
ATOM 549 O O . GLY A 1 69 ? 9.374 17.095 -21.290 1.00 70.56 69 GLY A O 1
ATOM 550 N N . THR A 1 70 ? 7.498 16.617 -20.174 1.00 76.25 70 THR A N 1
ATOM 551 C CA . THR A 1 70 ? 7.534 17.831 -19.326 1.00 76.25 70 THR A CA 1
ATOM 552 C C . THR A 1 70 ? 8.424 17.672 -18.093 1.00 76.25 70 THR A C 1
ATOM 554 O O . THR A 1 70 ? 8.713 18.639 -17.395 1.00 76.25 70 THR A O 1
ATOM 557 N N . GLY A 1 71 ? 8.788 16.424 -17.790 1.00 72.31 71 GLY A N 1
ATOM 558 C CA . GLY A 1 71 ? 9.443 16.006 -16.555 1.00 72.31 71 GLY A CA 1
ATOM 559 C C . GLY A 1 71 ? 8.646 16.234 -15.271 1.00 72.31 71 GLY A C 1
ATOM 560 O O . GLY A 1 71 ? 9.194 16.138 -14.175 1.00 72.31 71 GLY A O 1
ATOM 561 N N . LEU A 1 72 ? 7.339 16.466 -15.407 1.00 74.50 72 LEU A N 1
ATOM 562 C CA . LEU A 1 72 ? 6.371 16.464 -14.319 1.00 74.50 72 LEU A CA 1
ATOM 563 C C . LEU A 1 72 ? 5.614 15.132 -14.308 1.00 74.50 72 LEU A C 1
ATOM 565 O O . LEU A 1 72 ? 5.175 14.643 -15.353 1.00 74.50 72 LEU A O 1
ATOM 569 N N . GLY A 1 73 ? 5.449 14.543 -13.127 1.00 81.38 73 GLY A N 1
ATOM 570 C CA . GLY A 1 73 ? 4.752 13.273 -12.938 1.00 81.38 73 GLY A CA 1
ATOM 571 C C . GLY A 1 73 ? 4.505 12.963 -11.464 1.00 81.38 73 GLY A C 1
ATOM 572 O O . GLY A 1 73 ? 5.021 13.641 -10.578 1.00 81.38 73 GLY A O 1
ATOM 573 N N . GLY A 1 74 ? 3.692 11.939 -11.200 1.00 83.19 74 GLY A N 1
ATOM 574 C CA . GLY A 1 74 ? 3.465 11.439 -9.845 1.00 83.19 74 GLY A CA 1
ATOM 575 C C . GLY A 1 74 ? 4.608 10.538 -9.376 1.00 83.19 74 GLY A C 1
ATOM 576 O O . GLY A 1 74 ? 5.114 9.722 -10.147 1.00 83.19 74 GLY A O 1
ATOM 577 N N . LEU A 1 75 ? 4.989 10.653 -8.103 1.00 87.81 75 LEU A N 1
ATOM 578 C CA . LEU A 1 75 ? 5.886 9.692 -7.462 1.00 87.81 75 LEU A CA 1
ATOM 579 C C . LEU A 1 75 ? 5.122 8.398 -7.170 1.00 87.81 75 LEU A C 1
ATOM 581 O O . LEU A 1 75 ? 4.014 8.430 -6.641 1.00 87.81 75 LEU A O 1
ATOM 585 N N . ALA A 1 76 ? 5.723 7.261 -7.503 1.00 89.19 76 ALA A N 1
ATOM 586 C CA . ALA A 1 76 ? 5.181 5.936 -7.234 1.00 89.19 76 ALA A CA 1
ATOM 587 C C . ALA A 1 76 ? 6.319 4.950 -6.925 1.00 89.19 76 ALA A C 1
ATOM 589 O O . ALA A 1 76 ? 7.498 5.280 -7.046 1.00 89.19 76 ALA A O 1
ATOM 590 N N . GLY A 1 77 ? 5.968 3.724 -6.539 1.00 90.56 77 GLY A N 1
ATOM 591 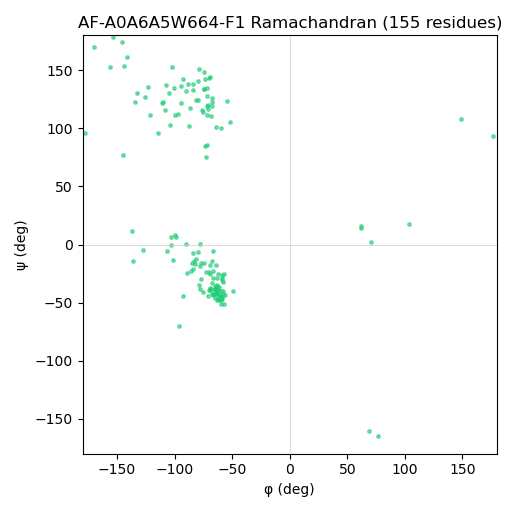C CA . GLY A 1 77 ? 6.941 2.695 -6.161 1.00 90.56 77 GLY A CA 1
ATOM 592 C C . GLY A 1 77 ? 7.527 2.892 -4.764 1.00 90.56 77 GLY A C 1
ATOM 593 O O . GLY A 1 77 ? 6.976 3.639 -3.955 1.00 90.56 77 GLY A O 1
ATOM 594 N N . ALA A 1 78 ? 8.626 2.190 -4.481 1.00 92.12 78 ALA A N 1
ATOM 595 C CA . ALA A 1 78 ? 9.245 2.117 -3.157 1.00 92.12 78 ALA A CA 1
ATOM 596 C C . ALA A 1 78 ? 9.474 3.478 -2.465 1.00 92.12 78 ALA A C 1
ATOM 598 O O . ALA A 1 78 ? 9.162 3.579 -1.278 1.00 92.12 78 ALA A O 1
ATOM 599 N N . PRO A 1 79 ? 9.902 4.559 -3.157 1.00 91.75 79 PRO A N 1
ATOM 600 C CA . PRO A 1 79 ? 10.096 5.858 -2.505 1.00 91.75 79 PRO A CA 1
ATOM 601 C C . PRO A 1 79 ? 8.814 6.468 -1.915 1.00 91.75 79 PRO A C 1
ATOM 603 O O . PRO A 1 79 ? 8.888 7.241 -0.964 1.00 91.75 79 PRO A O 1
ATOM 606 N N . LEU A 1 80 ? 7.634 6.119 -2.446 1.00 94.50 80 LEU A N 1
ATOM 607 C CA . LEU A 1 80 ? 6.340 6.580 -1.925 1.00 94.50 80 LEU A CA 1
ATOM 608 C C . LEU A 1 80 ? 5.910 5.811 -0.660 1.00 94.50 80 LEU A C 1
ATOM 610 O O . LEU A 1 80 ? 5.045 6.277 0.082 1.00 94.50 80 LEU A O 1
ATOM 614 N N . HIS A 1 81 ? 6.489 4.634 -0.405 1.00 96.50 81 HIS A N 1
ATOM 615 C CA . HIS A 1 81 ? 6.009 3.708 0.621 1.00 96.50 81 HIS A CA 1
ATOM 616 C C . HIS A 1 81 ? 5.977 4.305 2.042 1.00 96.50 81 HIS A C 1
ATOM 618 O O . HIS A 1 81 ? 4.929 4.197 2.683 1.00 96.50 81 HIS A O 1
ATOM 624 N N . PRO A 1 82 ? 7.023 5.003 2.538 1.00 96.50 82 PRO A N 1
ATOM 625 C CA . PRO A 1 82 ? 6.992 5.585 3.884 1.00 96.50 82 PRO A CA 1
ATOM 626 C C . PRO A 1 82 ? 5.882 6.628 4.067 1.00 96.50 82 PRO A C 1
ATOM 628 O O . PRO A 1 82 ? 5.243 6.677 5.117 1.00 96.50 82 PRO A O 1
ATOM 631 N N . LEU A 1 83 ? 5.605 7.424 3.029 1.00 96.94 83 LEU A N 1
ATOM 632 C CA . LEU A 1 83 ? 4.532 8.419 3.058 1.00 96.94 83 LEU A CA 1
ATOM 633 C C . LEU A 1 83 ? 3.153 7.745 3.114 1.00 96.94 83 LEU A C 1
ATOM 635 O O . LEU A 1 83 ? 2.289 8.153 3.888 1.00 96.94 83 LEU A O 1
ATOM 639 N N . ALA A 1 84 ? 2.957 6.688 2.322 1.00 97.12 84 ALA A N 1
ATOM 640 C CA . ALA A 1 84 ? 1.710 5.929 2.320 1.00 97.12 84 ALA A CA 1
ATOM 641 C C . ALA A 1 84 ? 1.432 5.263 3.678 1.00 97.12 84 ALA A C 1
ATOM 643 O O . ALA A 1 84 ? 0.296 5.304 4.148 1.00 97.12 84 ALA A O 1
ATOM 644 N N . LEU A 1 85 ? 2.461 4.713 4.334 1.00 98.12 85 LEU A N 1
ATOM 645 C CA . LEU A 1 85 ? 2.338 4.133 5.676 1.00 98.12 85 LEU A CA 1
ATOM 646 C C . LEU A 1 85 ? 1.857 5.165 6.703 1.00 98.12 85 LEU A C 1
ATOM 648 O O . LEU A 1 85 ? 0.912 4.889 7.442 1.00 98.12 85 LEU A O 1
ATOM 652 N N . GLY A 1 86 ? 2.464 6.357 6.711 1.00 97.69 86 GLY A N 1
ATOM 653 C CA . GLY A 1 86 ? 2.048 7.453 7.590 1.00 97.69 86 GLY A CA 1
ATOM 654 C C . GLY A 1 86 ? 0.589 7.851 7.361 1.00 97.69 86 GLY A C 1
ATOM 655 O O . GLY A 1 86 ? -0.182 7.943 8.313 1.00 97.69 86 GLY A O 1
ATOM 656 N N . ASN A 1 87 ? 0.179 7.985 6.097 1.00 97.38 87 ASN A N 1
ATOM 657 C CA . ASN A 1 87 ? -1.199 8.333 5.751 1.00 97.38 87 ASN A CA 1
ATOM 658 C C . ASN A 1 87 ? -2.203 7.280 6.239 1.00 97.38 87 ASN A C 1
ATOM 660 O O . ASN A 1 87 ? -3.210 7.634 6.853 1.00 97.38 87 ASN A O 1
ATOM 664 N N . VAL A 1 88 ? -1.934 5.993 5.995 1.00 97.75 88 VAL A N 1
ATOM 665 C CA . VAL A 1 88 ? -2.816 4.906 6.448 1.00 97.75 88 VAL A CA 1
ATOM 666 C C . VAL A 1 88 ? -2.908 4.888 7.970 1.00 97.75 88 VAL A C 1
ATOM 668 O O . VAL A 1 88 ? -4.020 4.852 8.496 1.00 97.75 88 VAL A O 1
ATOM 671 N N . PHE A 1 89 ? -1.774 4.980 8.668 1.00 97.94 89 PHE A N 1
ATOM 672 C CA . PHE A 1 89 ? -1.735 5.010 10.129 1.00 97.94 89 PHE A CA 1
ATOM 673 C C . PHE A 1 89 ? -2.572 6.163 10.696 1.00 97.94 89 PHE A C 1
ATOM 675 O O . PHE A 1 89 ? -3.440 5.953 11.546 1.00 97.94 89 PHE A O 1
ATOM 682 N N . THR A 1 90 ? -2.352 7.380 10.194 1.00 97.75 90 THR A N 1
ATOM 683 C CA . THR A 1 90 ? -3.057 8.575 10.663 1.00 97.75 90 THR A CA 1
ATOM 684 C C . THR A 1 90 ? -4.556 8.484 10.398 1.00 97.75 90 THR A C 1
ATOM 686 O O . THR A 1 90 ? -5.344 8.708 11.315 1.00 97.75 90 THR A O 1
ATOM 689 N N . ILE A 1 91 ? -4.968 8.111 9.182 1.00 96.69 91 ILE A N 1
ATOM 690 C CA . ILE A 1 91 ? -6.394 8.006 8.839 1.00 96.69 91 ILE A CA 1
ATOM 691 C C . ILE A 1 91 ? -7.055 6.901 9.662 1.00 96.69 91 ILE A C 1
ATOM 693 O O . ILE A 1 91 ? -8.141 7.111 10.199 1.00 96.69 91 ILE A O 1
ATOM 697 N N . LYS A 1 92 ? -6.403 5.744 9.827 1.00 96.38 92 LYS A N 1
ATOM 698 C CA . LYS A 1 92 ? -6.948 4.657 10.645 1.00 96.38 92 LYS A CA 1
ATOM 699 C C . LYS A 1 92 ? -7.140 5.097 12.092 1.00 96.38 92 LYS A C 1
ATOM 701 O O . LYS A 1 92 ? -8.204 4.855 12.656 1.00 96.38 92 LYS A O 1
ATOM 706 N N . GLY A 1 93 ? -6.152 5.789 12.656 1.00 95.12 93 GLY A N 1
ATOM 707 C CA . GLY A 1 93 ? -6.236 6.370 13.993 1.00 95.12 93 GLY A CA 1
ATOM 708 C C . GLY A 1 93 ? -7.372 7.386 14.134 1.00 95.12 93 GLY A C 1
ATOM 709 O O . GLY A 1 93 ? -8.064 7.372 15.145 1.00 95.12 93 GLY A O 1
ATOM 710 N N . MET A 1 94 ? -7.609 8.225 13.121 1.00 95.75 94 MET A N 1
ATOM 711 C CA . MET A 1 94 ? -8.733 9.172 13.113 1.00 95.75 94 MET A CA 1
ATOM 712 C C . MET A 1 94 ? -10.088 8.460 13.053 1.00 95.75 94 MET A C 1
ATOM 714 O O . MET A 1 94 ? -10.996 8.827 13.791 1.00 95.75 94 MET A O 1
ATOM 718 N N . LEU A 1 95 ? -10.229 7.421 12.222 1.00 94.81 95 LEU A N 1
ATOM 719 C CA . LEU A 1 95 ? -11.480 6.660 12.118 1.00 94.81 95 LEU A CA 1
ATOM 720 C C . LEU A 1 95 ? -11.825 5.932 13.422 1.00 94.81 95 LEU A C 1
ATOM 722 O O . LEU A 1 95 ? -12.991 5.873 13.789 1.00 94.81 95 LEU A O 1
ATOM 726 N N . PHE A 1 96 ? -10.825 5.425 14.146 1.00 91.56 96 PHE A N 1
ATOM 727 C CA . PHE A 1 96 ? -11.034 4.748 15.430 1.00 91.56 96 PHE A CA 1
ATOM 728 C C . PHE A 1 96 ? -11.519 5.665 16.561 1.00 91.56 96 PHE A C 1
ATOM 730 O O . PHE A 1 96 ? -11.963 5.163 17.588 1.00 91.56 96 PHE A O 1
ATOM 737 N N . GLN A 1 97 ? -11.449 6.989 16.405 1.00 94.62 97 GLN A N 1
ATOM 738 C CA . GLN A 1 97 ? -11.974 7.917 17.414 1.00 94.62 97 GLN A CA 1
ATOM 739 C C . GLN A 1 97 ? -13.506 7.991 17.405 1.00 94.62 97 GLN A C 1
ATOM 741 O O . GLN A 1 97 ? -14.095 8.477 18.369 1.00 94.62 97 GLN A O 1
ATOM 746 N N . TYR A 1 98 ? -14.147 7.507 16.338 1.00 95.38 98 TYR A N 1
ATOM 747 C CA . TYR A 1 98 ? -15.589 7.575 16.144 1.00 95.38 98 TYR A CA 1
ATOM 748 C C . TYR A 1 98 ? -16.149 6.166 15.976 1.00 95.38 98 TYR A C 1
ATOM 750 O O . TYR A 1 98 ? -15.926 5.518 14.952 1.00 95.38 98 TYR A O 1
ATOM 758 N N . SER A 1 99 ? -16.915 5.702 16.964 1.00 92.31 99 SER A N 1
ATOM 759 C CA . SER A 1 99 ? -17.503 4.357 16.955 1.00 92.31 99 SER A CA 1
ATOM 760 C C . SER A 1 99 ? -18.412 4.123 15.744 1.00 92.31 99 SER A C 1
ATOM 76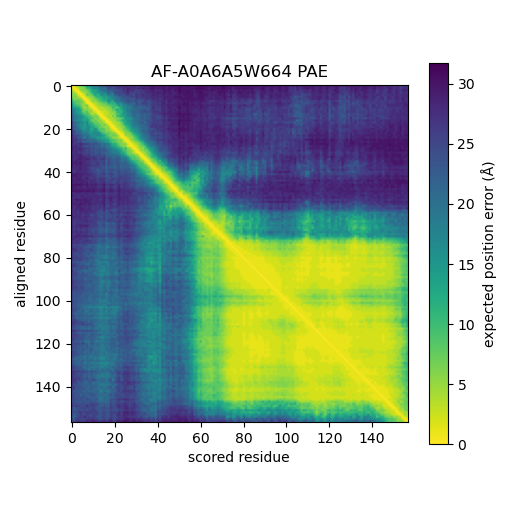2 O O . SER A 1 99 ? -18.473 3.011 15.220 1.00 92.31 99 SER A O 1
ATOM 764 N N . GLU A 1 100 ? -19.062 5.170 15.221 1.00 96.06 100 GLU A N 1
ATOM 765 C CA . GLU A 1 100 ? -19.896 5.058 14.020 1.00 96.06 100 GLU A CA 1
ATOM 766 C C . GLU A 1 100 ? -19.082 4.730 12.760 1.00 96.06 100 GLU A C 1
ATOM 768 O O . GLU A 1 100 ? -19.633 4.181 11.807 1.00 96.06 100 GLU A O 1
ATOM 773 N N . LEU A 1 101 ? -17.778 5.030 12.740 1.00 94.06 101 LEU A N 1
ATOM 774 C CA . LEU A 1 101 ? -16.893 4.857 11.584 1.00 94.06 101 LEU A CA 1
ATOM 775 C C . LEU A 1 101 ? -15.983 3.627 11.682 1.00 94.06 101 LEU A C 1
ATOM 777 O O . LEU A 1 101 ? -15.240 3.345 10.742 1.00 94.06 101 LEU A O 1
ATOM 781 N N . GLU A 1 102 ? -16.063 2.847 12.760 1.00 89.44 102 GLU A N 1
ATOM 782 C CA . GLU A 1 102 ? -15.230 1.648 12.948 1.00 89.44 102 GLU A CA 1
ATOM 783 C C . GLU A 1 102 ? -15.400 0.606 11.834 1.00 89.44 102 GLU A C 1
ATOM 785 O O . GLU A 1 102 ? -14.465 -0.130 11.505 1.00 89.44 102 GLU A O 1
ATOM 790 N N . HIS A 1 103 ? -16.581 0.567 11.212 1.00 93.62 103 HIS A N 1
ATOM 791 C CA . HIS A 1 103 ? -16.884 -0.337 10.105 1.00 93.62 103 HIS A CA 1
ATOM 792 C C . HIS A 1 103 ? -16.125 0.012 8.810 1.00 93.62 103 HIS A C 1
ATOM 794 O O . HIS A 1 103 ? -16.000 -0.841 7.926 1.00 93.62 103 HIS A O 1
ATOM 800 N N . VAL A 1 104 ? -15.588 1.232 8.687 1.00 95.00 104 VAL A N 1
ATOM 801 C CA . VAL A 1 104 ? -14.857 1.684 7.500 1.00 95.00 104 VAL A CA 1
ATOM 802 C C . VAL A 1 104 ? -13.494 0.990 7.425 1.00 95.00 104 VAL A C 1
ATOM 804 O O . VAL A 1 104 ? -12.632 1.121 8.298 1.00 95.00 104 VAL A O 1
ATOM 807 N N . GLN A 1 105 ? -13.293 0.244 6.340 1.00 95.56 105 GLN A N 1
ATOM 808 C CA . GLN A 1 105 ? -12.042 -0.448 6.045 1.00 95.56 105 GLN A CA 1
ATOM 809 C C . GLN A 1 105 ? -11.138 0.422 5.171 1.00 95.56 105 GLN A C 1
ATOM 811 O O . GLN A 1 105 ? -11.607 1.094 4.254 1.00 95.56 105 GLN A O 1
ATOM 816 N N . ILE A 1 106 ? -9.830 0.367 5.420 1.00 96.00 106 ILE A N 1
ATOM 817 C CA . ILE A 1 106 ? -8.834 1.088 4.624 1.00 96.00 106 ILE A CA 1
ATOM 818 C C . ILE A 1 106 ? -8.109 0.105 3.714 1.00 96.00 106 ILE A C 1
ATOM 820 O O . ILE A 1 106 ? -7.597 -0.917 4.172 1.00 96.00 106 ILE A O 1
ATOM 824 N N . ILE A 1 107 ? -8.021 0.442 2.431 1.00 97.31 107 ILE A N 1
ATOM 825 C CA . ILE A 1 107 ? -7.135 -0.234 1.485 1.00 97.31 107 ILE A CA 1
ATOM 826 C C . ILE A 1 107 ? -5.868 0.610 1.374 1.00 97.31 107 ILE A C 1
ATOM 828 O O . ILE A 1 107 ? -5.906 1.737 0.884 1.00 97.31 107 ILE A O 1
ATOM 832 N N . GLY A 1 108 ? -4.749 0.078 1.860 1.00 96.25 108 GLY A N 1
ATOM 833 C CA . GLY A 1 108 ? -3.461 0.758 1.809 1.00 96.25 108 GLY A CA 1
ATOM 834 C C . GLY A 1 108 ? -2.835 0.612 0.428 1.00 96.25 108 GLY A C 1
ATOM 835 O O . GLY A 1 108 ? -2.643 -0.502 -0.055 1.00 96.25 108 GLY A O 1
ATOM 836 N N . VAL A 1 109 ? -2.498 1.722 -0.224 1.00 96.38 109 VAL A N 1
ATOM 837 C CA . VAL A 1 109 ? -1.824 1.708 -1.528 1.00 96.38 109 VAL A CA 1
ATOM 838 C C . VAL A 1 109 ? -0.659 2.679 -1.494 1.00 96.38 109 VAL A C 1
ATOM 840 O O . VAL A 1 109 ? -0.815 3.836 -1.116 1.00 96.38 109 VAL A O 1
ATOM 843 N N . GLY A 1 110 ? 0.508 2.206 -1.917 1.00 94.88 110 GLY A N 1
ATOM 844 C CA . GLY A 1 110 ? 1.694 3.044 -2.045 1.00 94.88 110 GLY A CA 1
ATOM 845 C C . GLY A 1 110 ? 2.965 2.255 -1.799 1.00 94.88 110 GLY A C 1
ATOM 846 O O . GLY A 1 110 ? 3.260 1.868 -0.673 1.00 94.88 110 GLY A O 1
ATOM 847 N N . GLY A 1 111 ? 3.709 2.004 -2.873 1.00 94.25 111 GLY A N 1
ATOM 848 C CA . GLY A 1 111 ? 5.080 1.502 -2.812 1.00 94.25 111 GLY A CA 1
ATOM 849 C C . GLY A 1 111 ? 5.313 0.135 -2.162 1.00 94.25 111 GLY A C 1
ATOM 850 O O . GLY A 1 111 ? 6.461 -0.181 -1.889 1.00 94.25 111 GLY A O 1
ATOM 851 N N . ALA A 1 112 ? 4.280 -0.680 -1.926 1.00 95.44 112 ALA A N 1
ATOM 852 C CA . ALA A 1 112 ? 4.470 -2.073 -1.527 1.00 95.44 112 ALA A CA 1
ATOM 853 C C . ALA A 1 112 ? 4.993 -2.874 -2.731 1.00 95.44 112 ALA A C 1
ATOM 855 O O . ALA A 1 112 ? 4.341 -2.900 -3.777 1.00 95.44 112 ALA A O 1
ATOM 856 N N . GLU A 1 113 ? 6.174 -3.480 -2.606 1.00 94.50 113 GLU A N 1
ATOM 857 C CA . GLU A 1 113 ? 6.824 -4.224 -3.698 1.00 94.50 113 GLU A CA 1
ATOM 858 C C . GLU A 1 113 ? 7.253 -5.651 -3.345 1.00 94.50 113 GLU A C 1
ATOM 860 O O . GLU A 1 113 ? 7.695 -6.399 -4.224 1.00 94.50 113 GLU A O 1
ATOM 865 N N . ASP A 1 114 ? 7.080 -6.021 -2.082 1.00 93.69 114 ASP A N 1
ATOM 866 C CA . ASP A 1 114 ? 7.457 -7.291 -1.481 1.00 93.69 114 ASP A CA 1
ATOM 867 C C . ASP A 1 114 ? 6.562 -7.606 -0.267 1.00 93.69 114 ASP A C 1
ATOM 869 O O . ASP A 1 114 ? 5.658 -6.841 0.101 1.00 93.69 114 ASP A O 1
ATOM 873 N N . ALA A 1 115 ? 6.809 -8.764 0.348 1.00 94.19 115 ALA A N 1
ATOM 874 C CA . ALA A 1 115 ? 6.083 -9.210 1.527 1.00 94.19 115 ALA A CA 1
ATOM 875 C C . ALA A 1 115 ? 6.283 -8.274 2.728 1.00 94.19 115 ALA A C 1
ATOM 877 O O . ALA A 1 115 ? 5.334 -8.017 3.462 1.00 94.19 115 ALA A O 1
ATOM 878 N N . GLU A 1 116 ? 7.478 -7.711 2.915 1.00 94.31 116 GLU A N 1
ATOM 879 C CA . GLU A 1 116 ? 7.753 -6.814 4.040 1.00 94.31 116 GLU A CA 1
ATOM 880 C C . GLU A 1 116 ? 6.945 -5.511 3.923 1.00 94.31 116 GLU A C 1
ATOM 882 O O . GLU A 1 116 ? 6.315 -5.064 4.882 1.00 94.31 116 GLU A O 1
ATOM 887 N N . GLY A 1 117 ? 6.880 -4.927 2.726 1.00 94.44 117 GLY A N 1
ATOM 888 C CA . GLY A 1 117 ? 6.058 -3.758 2.433 1.00 94.44 117 GLY A CA 1
ATOM 889 C C . GLY A 1 117 ? 4.568 -4.036 2.575 1.00 94.44 117 GLY A C 1
ATOM 890 O O . GLY A 1 117 ? 3.833 -3.194 3.099 1.00 94.44 117 GLY A O 1
ATOM 891 N N . TYR A 1 118 ? 4.120 -5.227 2.179 1.00 95.88 118 TYR A N 1
ATOM 892 C CA . TYR A 1 118 ? 2.765 -5.685 2.473 1.00 95.88 118 TYR A CA 1
ATOM 893 C C . TYR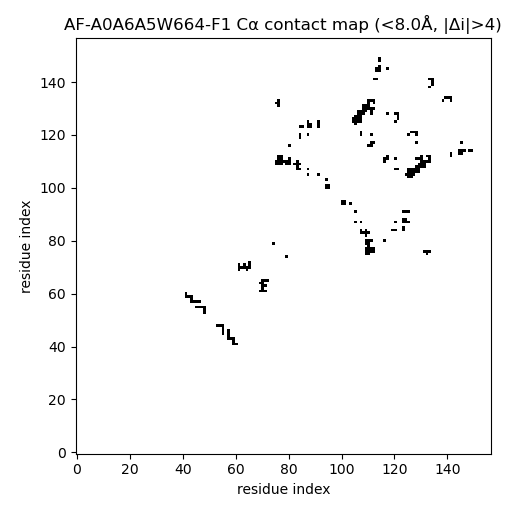 A 1 118 ? 2.513 -5.747 3.988 1.00 95.88 118 TYR A C 1
ATOM 895 O O . TYR A 1 118 ? 1.547 -5.149 4.467 1.00 95.88 118 TYR A O 1
ATOM 903 N N . GLN A 1 119 ? 3.396 -6.397 4.751 1.00 95.44 119 GLN A N 1
ATOM 904 C CA . GLN A 1 119 ? 3.259 -6.563 6.200 1.00 95.44 119 GLN A CA 1
ATOM 905 C C . GLN A 1 119 ? 3.255 -5.221 6.933 1.00 95.44 119 GLN A C 1
ATOM 907 O O . GLN A 1 119 ? 2.388 -4.989 7.773 1.00 95.44 119 GLN A O 1
ATOM 912 N N . ARG A 1 120 ? 4.144 -4.288 6.569 1.00 97.06 120 ARG A N 1
ATOM 913 C CA . ARG A 1 120 ? 4.133 -2.924 7.121 1.00 97.06 120 ARG A CA 1
ATOM 914 C C . ARG A 1 120 ? 2.797 -2.230 6.867 1.00 97.06 120 ARG A C 1
ATOM 916 O O . ARG A 1 120 ? 2.252 -1.616 7.780 1.00 97.06 120 ARG A O 1
ATOM 923 N N . MET A 1 121 ? 2.237 -2.368 5.664 1.00 97.31 121 MET A N 1
ATOM 924 C CA . MET A 1 121 ? 0.940 -1.776 5.324 1.00 97.31 121 MET A CA 1
ATOM 925 C C . MET A 1 121 ? -0.205 -2.396 6.145 1.00 97.31 121 MET A C 1
ATOM 927 O O . MET A 1 121 ? -1.088 -1.680 6.620 1.00 97.31 121 MET A O 1
ATOM 931 N N . ARG A 1 122 ? -0.175 -3.716 6.372 1.00 96.50 122 ARG A N 1
ATOM 932 C CA . ARG A 1 122 ? -1.120 -4.393 7.276 1.00 96.50 122 ARG A CA 1
ATOM 933 C C . ARG A 1 122 ? -0.955 -3.919 8.720 1.00 96.50 122 ARG A C 1
ATOM 935 O O . ARG A 1 122 ? -1.957 -3.635 9.372 1.00 96.50 122 ARG A O 1
ATOM 942 N N . ALA A 1 123 ? 0.282 -3.773 9.193 1.00 96.88 123 ALA A N 1
ATOM 943 C CA . ALA A 1 123 ? 0.600 -3.362 10.558 1.00 96.88 123 ALA A CA 1
ATOM 944 C C . ALA A 1 123 ? 0.105 -1.944 10.891 1.00 96.88 123 ALA A C 1
ATOM 946 O O . ALA A 1 123 ? -0.356 -1.708 12.004 1.00 96.88 123 ALA A O 1
ATOM 947 N N . VAL A 1 124 ? 0.124 -1.014 9.927 1.00 97.19 124 VAL A N 1
ATOM 948 C CA . VAL A 1 124 ? -0.433 0.343 10.114 1.00 97.19 124 VAL A CA 1
ATOM 949 C C . VAL A 1 124 ? -1.965 0.405 10.023 1.00 97.19 124 VAL A C 1
ATOM 951 O O . VAL A 1 124 ? -2.546 1.479 10.169 1.00 97.19 124 VAL A O 1
ATOM 954 N N . GLY A 1 125 ? -2.636 -0.732 9.809 1.00 95.81 125 GLY A N 1
ATOM 955 C CA . GLY A 1 125 ? -4.093 -0.847 9.884 1.00 95.81 125 GLY A CA 1
ATOM 956 C C . GLY A 1 125 ? -4.820 -0.911 8.540 1.00 95.81 125 GLY A C 1
ATOM 957 O O . GLY A 1 125 ? -6.039 -0.713 8.504 1.00 95.81 125 GLY A O 1
ATOM 958 N N . ALA A 1 126 ? -4.117 -1.209 7.443 1.00 97.56 126 ALA A N 1
ATOM 959 C CA . ALA A 1 126 ? -4.773 -1.542 6.182 1.00 97.56 126 ALA A CA 1
ATOM 960 C C . ALA A 1 126 ? -5.438 -2.929 6.248 1.00 97.56 126 ALA A C 1
ATOM 962 O O . ALA A 1 126 ? -4.833 -3.919 6.670 1.00 97.56 126 ALA A O 1
ATOM 963 N N . ALA A 1 127 ? -6.676 -3.012 5.761 1.00 96.88 127 ALA A N 1
ATOM 964 C CA . ALA A 1 127 ? -7.425 -4.258 5.616 1.00 96.88 127 ALA A CA 1
ATOM 965 C C . ALA A 1 127 ? -6.990 -5.053 4.374 1.00 96.88 127 ALA A C 1
ATOM 967 O O . ALA A 1 127 ? -6.945 -6.281 4.398 1.00 96.88 127 ALA A O 1
ATOM 968 N N . ALA A 1 128 ? -6.632 -4.345 3.302 1.00 96.12 128 ALA A N 1
ATOM 969 C CA . ALA A 1 128 ? -6.073 -4.898 2.073 1.00 96.12 128 ALA A CA 1
ATOM 970 C C . ALA A 1 128 ? -4.979 -3.968 1.532 1.00 96.12 128 ALA A C 1
ATOM 972 O O . ALA A 1 128 ? -4.928 -2.793 1.901 1.00 96.12 128 ALA A O 1
ATOM 973 N N . VAL A 1 129 ? -4.110 -4.486 0.660 1.00 96.88 129 VAL A N 1
ATOM 974 C CA . VAL A 1 129 ? -2.966 -3.741 0.116 1.00 96.88 129 VAL A CA 1
ATOM 975 C C . VAL A 1 129 ? -2.989 -3.770 -1.407 1.00 96.88 129 VAL A C 1
ATOM 977 O O . VAL A 1 129 ? -3.051 -4.840 -2.008 1.00 96.88 129 VAL A O 1
ATOM 980 N N . GLY A 1 130 ? -2.930 -2.595 -2.032 1.00 96.06 130 GLY A N 1
ATOM 981 C CA . GLY A 1 130 ? -2.825 -2.465 -3.484 1.00 96.06 130 GLY A CA 1
ATOM 982 C C . GLY A 1 130 ? -1.373 -2.438 -3.962 1.00 96.06 130 GLY A C 1
ATOM 983 O O . GLY A 1 130 ? -0.556 -1.664 -3.457 1.00 96.06 130 GLY A O 1
ATOM 984 N N . VAL A 1 131 ? -1.076 -3.238 -4.988 1.00 95.19 131 VAL A N 1
ATOM 985 C CA . VAL A 1 131 ? 0.252 -3.376 -5.611 1.00 95.19 131 VAL A CA 1
ATOM 986 C C . VAL A 1 131 ? 0.193 -2.857 -7.049 1.00 95.19 131 VAL A C 1
ATOM 988 O O . VAL A 1 131 ? -0.229 -3.557 -7.961 1.00 95.19 131 VAL A O 1
ATOM 991 N N . GLY A 1 132 ? 0.575 -1.592 -7.249 1.00 94.12 132 GLY A N 1
ATOM 992 C CA . GLY A 1 132 ? 0.535 -0.933 -8.564 1.00 94.12 132 GLY A CA 1
ATOM 993 C C . GLY A 1 132 ? 1.878 -0.984 -9.293 1.00 94.12 132 GLY A C 1
ATOM 994 O O . GLY A 1 132 ? 2.052 -1.697 -10.276 1.00 94.12 132 GLY A O 1
ATOM 995 N N . THR A 1 133 ? 2.866 -0.238 -8.795 1.00 93.94 133 THR A N 1
ATOM 996 C CA . THR A 1 133 ? 4.184 -0.127 -9.445 1.00 93.94 133 THR A CA 1
ATOM 997 C C . THR A 1 133 ? 4.921 -1.462 -9.515 1.00 93.94 133 THR A C 1
ATOM 999 O O . THR A 1 133 ? 5.558 -1.757 -10.523 1.00 93.94 133 THR A O 1
ATOM 1002 N N . ALA A 1 134 ? 4.822 -2.288 -8.472 1.00 93.81 134 ALA A N 1
ATOM 1003 C CA . ALA A 1 134 ? 5.452 -3.602 -8.466 1.00 93.81 134 ALA A CA 1
ATOM 1004 C C . ALA A 1 134 ? 4.789 -4.558 -9.465 1.00 93.81 134 ALA A C 1
ATOM 1006 O O . ALA A 1 134 ? 5.501 -5.259 -10.173 1.00 93.81 134 ALA A O 1
ATOM 1007 N N . LEU A 1 135 ? 3.459 -4.506 -9.613 1.00 95.06 135 LEU A N 1
ATOM 1008 C CA . LEU A 1 135 ? 2.744 -5.236 -10.663 1.00 95.06 135 LEU A CA 1
ATOM 1009 C C . LEU A 1 135 ? 3.219 -4.805 -12.057 1.00 95.06 135 LEU A C 1
ATOM 1011 O O . LEU A 1 135 ? 3.498 -5.654 -12.896 1.00 95.06 135 LEU A O 1
ATOM 1015 N N . GLY A 1 136 ? 3.385 -3.501 -12.293 1.00 92.50 136 GLY A N 1
ATOM 1016 C CA . GLY A 1 136 ? 3.899 -2.994 -13.570 1.00 92.50 136 GLY A CA 1
ATOM 1017 C C . GLY A 1 136 ? 5.337 -3.431 -13.887 1.00 92.50 136 GLY A C 1
ATOM 1018 O O . GLY A 1 136 ? 5.685 -3.566 -15.055 1.00 92.50 136 GLY A O 1
ATOM 1019 N N . ARG A 1 137 ? 6.174 -3.668 -12.866 1.00 92.38 137 ARG A N 1
ATOM 1020 C CA . ARG A 1 137 ? 7.590 -4.053 -13.032 1.00 92.38 137 ARG A CA 1
ATOM 1021 C C . ARG A 1 137 ? 7.819 -5.566 -13.050 1.00 92.38 137 ARG A C 1
ATOM 1023 O O . ARG A 1 137 ? 8.607 -6.048 -13.853 1.00 92.38 137 ARG A O 1
ATOM 1030 N N . LYS A 1 138 ? 7.176 -6.297 -12.138 1.00 92.50 138 LYS A N 1
ATOM 1031 C CA . LYS A 1 138 ? 7.366 -7.740 -11.905 1.00 92.50 138 LYS A CA 1
ATOM 1032 C C . LYS A 1 138 ? 6.264 -8.598 -12.538 1.00 92.50 138 LYS A C 1
ATOM 1034 O O . LYS A 1 138 ? 6.405 -9.817 -12.629 1.00 92.50 138 LYS A O 1
ATOM 1039 N N . GLY A 1 139 ? 5.162 -7.988 -12.972 1.00 93.31 139 GLY A N 1
ATOM 1040 C CA . GLY A 1 139 ? 3.969 -8.708 -13.405 1.00 93.31 139 GLY A CA 1
ATOM 1041 C C . GLY A 1 139 ? 3.267 -9.405 -12.240 1.00 93.31 139 GLY A C 1
ATOM 1042 O O . GLY A 1 139 ? 3.470 -9.077 -11.072 1.00 93.31 139 GLY A O 1
ATOM 1043 N N . VAL A 1 140 ? 2.437 -10.396 -12.565 1.00 94.50 140 VAL A N 1
ATOM 1044 C CA . VAL A 1 140 ? 1.620 -11.136 -11.585 1.00 94.50 140 VAL A CA 1
ATOM 1045 C C . VAL A 1 140 ? 2.440 -11.940 -10.568 1.00 94.50 140 VAL A C 1
ATOM 1047 O O . VAL A 1 140 ? 1.933 -12.259 -9.500 1.00 94.50 140 VAL A O 1
ATOM 1050 N N . LYS A 1 141 ? 3.726 -12.195 -10.845 1.00 94.12 141 LYS A N 1
ATOM 1051 C CA . LYS A 1 141 ? 4.642 -12.914 -9.943 1.00 94.12 141 LYS A CA 1
ATOM 1052 C C . LYS A 1 141 ? 4.801 -12.245 -8.578 1.00 94.12 141 LYS A C 1
ATOM 1054 O O . LYS A 1 141 ? 5.044 -12.927 -7.592 1.00 94.12 141 LYS A O 1
ATOM 1059 N N . VAL A 1 142 ? 4.600 -10.926 -8.497 1.00 94.38 142 VAL A N 1
ATOM 1060 C CA . VAL A 1 142 ? 4.643 -10.202 -7.216 1.00 94.38 142 VAL A CA 1
ATOM 1061 C C . VAL A 1 142 ? 3.632 -10.750 -6.204 1.00 94.38 142 VAL A C 1
ATOM 1063 O O . VAL A 1 142 ? 3.893 -10.737 -5.006 1.00 94.38 142 VAL A O 1
ATOM 1066 N N . PHE A 1 143 ? 2.484 -11.255 -6.667 1.00 93.81 143 PHE A N 1
ATOM 1067 C CA . PHE A 1 143 ? 1.479 -11.835 -5.782 1.00 93.81 143 PHE A CA 1
ATOM 1068 C C . PHE A 1 143 ? 1.946 -13.167 -5.195 1.00 93.81 143 PHE A C 1
ATOM 1070 O O . PHE A 1 143 ? 1.727 -13.405 -4.013 1.00 93.81 143 PHE A O 1
ATOM 1077 N N . GLU A 1 144 ? 2.622 -13.996 -5.993 1.00 93.62 144 GLU A N 1
ATOM 1078 C CA . GLU A 1 144 ? 3.207 -15.262 -5.535 1.00 93.62 144 GLU A CA 1
ATOM 1079 C C . GLU A 1 144 ? 4.316 -15.008 -4.506 1.00 93.62 144 GLU A C 1
ATOM 1081 O O . GLU A 1 144 ? 4.309 -15.623 -3.442 1.00 93.62 144 GLU A O 1
ATOM 1086 N N . GLU A 1 145 ? 5.212 -14.050 -4.778 1.00 91.56 145 GLU A N 1
ATOM 1087 C CA . GLU A 1 145 ? 6.283 -13.643 -3.854 1.00 91.56 145 GLU A CA 1
ATOM 1088 C C . GLU A 1 145 ? 5.726 -13.212 -2.488 1.00 91.56 145 GLU A C 1
ATOM 1090 O O . GLU A 1 145 ? 6.251 -13.595 -1.445 1.00 91.56 145 GLU A O 1
ATOM 1095 N N . ILE A 1 146 ? 4.645 -12.425 -2.485 1.00 92.06 146 ILE A N 1
ATOM 1096 C CA . ILE A 1 146 ? 4.005 -11.967 -1.247 1.00 92.06 146 ILE A CA 1
ATOM 1097 C C . ILE A 1 146 ? 3.279 -13.124 -0.548 1.00 92.06 146 ILE A C 1
ATOM 1099 O O . ILE A 1 146 ? 3.402 -13.269 0.667 1.00 92.06 146 ILE A O 1
ATOM 1103 N N . ALA A 1 147 ? 2.535 -13.950 -1.288 1.00 90.62 147 ALA A N 1
ATOM 1104 C CA . ALA A 1 147 ? 1.740 -15.039 -0.723 1.00 90.62 147 ALA A CA 1
ATOM 1105 C C . ALA A 1 147 ? 2.602 -16.101 -0.024 1.00 90.62 147 ALA A C 1
ATOM 1107 O O . ALA A 1 147 ? 2.266 -16.519 1.082 1.00 90.62 147 ALA A O 1
ATOM 1108 N N . GLN A 1 148 ? 3.739 -16.478 -0.615 1.00 88.06 148 GLN A N 1
ATOM 1109 C CA . GLN A 1 148 ? 4.634 -17.496 -0.050 1.00 88.06 148 GLN A CA 1
ATOM 1110 C C . GLN A 1 148 ? 5.133 -17.134 1.354 1.00 88.06 148 GLN A C 1
ATOM 1112 O O . GLN A 1 148 ? 5.197 -17.994 2.230 1.00 88.06 148 GLN A O 1
ATOM 1117 N N . VAL A 1 149 ? 5.455 -15.861 1.591 1.00 82.69 149 VAL A N 1
ATOM 1118 C CA . VAL A 1 149 ? 5.919 -15.398 2.908 1.00 82.69 149 VAL A CA 1
ATOM 1119 C C . VAL A 1 149 ? 4.785 -15.442 3.937 1.00 82.69 149 VAL A C 1
ATOM 1121 O O . VAL A 1 149 ? 5.004 -15.833 5.079 1.00 82.69 149 VAL A O 1
ATOM 1124 N N . LEU A 1 150 ? 3.551 -15.123 3.529 1.00 77.94 150 LEU A N 1
ATOM 1125 C CA . LEU A 1 150 ? 2.385 -15.192 4.418 1.00 77.94 150 LEU A CA 1
ATOM 1126 C C . LEU A 1 150 ? 2.065 -16.623 4.865 1.00 77.94 150 LEU A C 1
ATOM 1128 O O . LEU A 1 150 ? 1.640 -16.828 6.002 1.00 77.94 150 LEU A O 1
ATOM 1132 N N . GLU A 1 151 ? 2.269 -17.606 3.990 1.00 77.25 151 GLU A N 1
ATOM 1133 C CA . GLU A 1 151 ? 2.092 -19.024 4.321 1.00 77.25 151 GLU A CA 1
ATOM 1134 C C . GLU A 1 151 ? 3.177 -19.512 5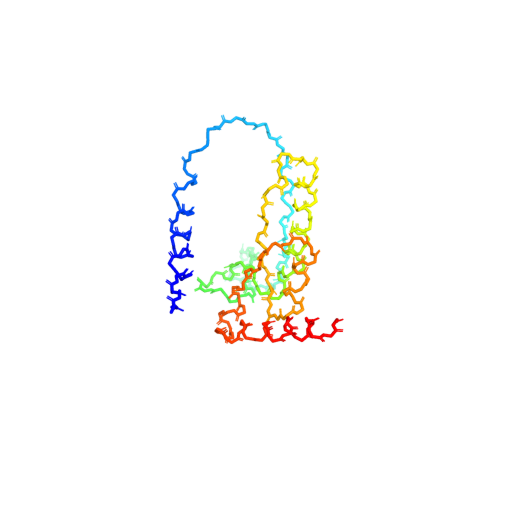.294 1.00 77.25 151 GLU A C 1
ATOM 1136 O O . GLU A 1 151 ? 2.882 -20.211 6.260 1.00 77.25 151 GLU A O 1
ATOM 1141 N N . GLN A 1 152 ? 4.426 -19.073 5.119 1.00 69.38 152 GLN A N 1
ATOM 1142 C CA . GLN A 1 152 ? 5.531 -19.426 6.021 1.00 69.38 152 GLN A CA 1
ATOM 1143 C C . GLN A 1 152 ? 5.345 -18.863 7.442 1.00 69.38 152 GLN A C 1
ATOM 1145 O O . GLN A 1 152 ? 5.610 -19.561 8.428 1.00 69.38 152 GLN A O 1
ATOM 1150 N N . ASP A 1 153 ? 4.825 -17.639 7.556 1.00 65.94 153 ASP A N 1
ATOM 1151 C CA . ASP A 1 153 ? 4.487 -17.017 8.842 1.00 65.94 153 ASP A CA 1
ATOM 1152 C C . ASP A 1 153 ? 3.330 -17.744 9.557 1.00 65.94 153 ASP A C 1
ATOM 1154 O O . ASP A 1 153 ? 3.263 -17.752 10.790 1.00 65.94 153 ASP A O 1
ATOM 1158 N N . ALA A 1 154 ? 2.423 -18.375 8.802 1.00 65.75 154 ALA A N 1
ATOM 1159 C CA . ALA A 1 154 ? 1.308 -19.148 9.346 1.00 65.75 154 ALA A CA 1
ATOM 1160 C C . ALA A 1 154 ? 1.733 -20.534 9.866 1.00 65.75 154 ALA A C 1
ATOM 1162 O O . ALA A 1 154 ? 1.132 -21.025 10.818 1.00 65.75 154 ALA A O 1
ATOM 1163 N N . GLN A 1 155 ? 2.771 -21.144 9.284 1.00 58.22 155 GLN A N 1
ATOM 1164 C CA . GLN A 1 155 ? 3.304 -22.446 9.714 1.00 58.22 155 GLN A CA 1
ATOM 1165 C C . GLN A 1 155 ? 4.279 -22.370 10.904 1.00 58.22 155 GLN A C 1
ATOM 1167 O O . GLN A 1 155 ? 4.567 -23.394 11.520 1.00 58.22 155 GLN A O 1
ATOM 1172 N N . THR A 1 156 ? 4.817 -21.187 11.212 1.00 57.56 156 THR A N 1
ATOM 1173 C CA . THR A 1 156 ? 5.831 -20.992 12.271 1.00 57.56 156 THR A CA 1
ATOM 1174 C C . THR A 1 156 ? 5.210 -20.690 13.650 1.00 57.56 156 THR A C 1
ATOM 1176 O O . THR A 1 156 ? 5.930 -20.523 14.636 1.00 57.56 156 THR A O 1
ATOM 1179 N N . LYS A 1 157 ? 3.876 -20.640 13.749 1.00 44.44 157 LYS A N 1
ATOM 1180 C CA . LYS A 1 157 ? 3.123 -20.523 15.009 1.00 44.44 157 LYS A CA 1
ATOM 1181 C C . LYS A 1 157 ? 2.472 -21.843 15.395 1.00 44.44 157 LYS A C 1
ATOM 1183 O O . LYS A 1 157 ? 2.416 -22.097 16.618 1.00 44.44 157 LYS A O 1
#

Secondary structure (DSSP, 8-state):
-----STHHHHHHHHHHTSSTT-----------------PPPP--PPPPSSTTPPPPP-----S--TTSSS-----SGGGHHHHHHHHHHHHHHHTT-GGGTT---EEESS--SHHHHHHHHHTT-SEEE-SHHHHHHTTHHHHHHHHHHHHHHH--

Radius of gyration: 22.98 Å; Cα contacts (8 Å, |Δi|>4): 138; chains: 1; bounding box: 50×76×45 Å

Solvent-accessible surface area (backbone atoms only — not comparable to full-atom values): 10154 Å² total; per-residue (Å²): 141,82,89,86,86,76,74,77,62,60,63,59,52,64,66,56,65,77,72,68,82,82,77,79,86,92,86,82,81,91,71,85,79,81,76,81,70,87,77,80,82,78,77,84,73,90,68,84,60,94,51,103,83,53,78,68,76,88,70,81,70,65,90,44,94,24,100,84,73,68,32,67,78,83,87,65,28,63,86,34,20,69,59,33,43,52,50,43,32,52,51,44,57,58,36,65,75,36,82,89,43,57,82,66,77,42,72,34,60,43,27,28,68,48,41,67,44,46,49,54,36,43,72,39,56,25,76,44,75,48,58,59,54,33,35,75,73,61,37,76,57,47,57,55,61,28,47,55,52,56,52,53,64,64,73,76,111